Protein AF-A0A2J8ADS6-F1 (afdb_monomer_lite)

Structure (mmCIF, N/CA/C/O backbone):
data_AF-A0A2J8ADS6-F1
#
_entry.id   AF-A0A2J8ADS6-F1
#
loop_
_atom_site.group_PDB
_atom_site.id
_atom_site.type_symbol
_atom_site.label_atom_id
_atom_site.label_alt_id
_atom_site.label_comp_id
_atom_site.label_asym_id
_atom_site.label_entity_id
_atom_site.label_seq_id
_atom_site.pdbx_PDB_ins_code
_atom_site.Cartn_x
_atom_site.Cartn_y
_atom_site.Cartn_z
_atom_site.occupancy
_atom_site.B_iso_or_equiv
_atom_site.auth_seq_id
_atom_site.auth_comp_id
_atom_site.auth_asym_id
_atom_site.auth_atom_id
_atom_site.pdbx_PDB_model_num
ATOM 1 N N . MET A 1 1 ? -8.799 -10.751 23.254 1.00 48.09 1 MET A N 1
ATOM 2 C CA . MET A 1 1 ? -7.792 -9.683 23.409 1.00 48.09 1 MET A CA 1
ATOM 3 C C . MET A 1 1 ? -8.162 -8.602 22.413 1.00 48.09 1 MET A C 1
ATOM 5 O O . MET A 1 1 ? -7.965 -8.821 21.230 1.00 48.09 1 MET A O 1
ATOM 9 N N . THR A 1 2 ? -8.798 -7.515 22.844 1.00 56.12 2 THR A N 1
ATOM 10 C CA . THR A 1 2 ? -8.993 -6.337 21.985 1.00 56.12 2 THR A CA 1
ATOM 11 C C . THR A 1 2 ? -7.699 -5.543 22.044 1.00 56.12 2 THR A C 1
ATOM 13 O O . THR A 1 2 ? -7.346 -4.993 23.091 1.00 56.12 2 THR A O 1
ATOM 16 N N . SER A 1 3 ? -6.921 -5.597 20.971 1.00 59.72 3 SER A N 1
ATOM 17 C CA . SER A 1 3 ? -5.641 -4.905 20.894 1.00 59.72 3 SER A CA 1
ATOM 18 C C . SER A 1 3 ? -5.916 -3.401 20.862 1.00 59.72 3 SER A C 1
ATOM 20 O O . SER A 1 3 ? -6.468 -2.898 19.892 1.00 59.72 3 SER A O 1
ATOM 22 N N . ASN A 1 4 ? -5.553 -2.684 21.932 1.00 76.25 4 ASN A N 1
ATOM 23 C CA . ASN A 1 4 ? -5.692 -1.225 22.070 1.00 76.25 4 ASN A CA 1
ATOM 24 C C . ASN A 1 4 ? -4.631 -0.505 21.210 1.00 76.25 4 ASN A C 1
ATOM 26 O O . ASN A 1 4 ? -3.742 0.183 21.713 1.00 76.25 4 ASN A O 1
ATOM 30 N N . LEU A 1 5 ? -4.655 -0.797 19.908 1.00 91.44 5 LEU A N 1
ATOM 31 C CA . LEU A 1 5 ? -3.740 -0.279 18.902 1.00 91.44 5 LEU A CA 1
ATOM 32 C C . LEU A 1 5 ? -4.344 0.993 18.323 1.00 91.44 5 LEU A C 1
ATOM 34 O O . LEU A 1 5 ? -5.304 0.948 17.560 1.00 91.44 5 LEU A O 1
ATOM 38 N N . LYS A 1 6 ? -3.763 2.123 18.706 1.00 95.56 6 LYS A N 1
ATOM 39 C CA . LYS A 1 6 ? -4.159 3.437 18.207 1.00 95.56 6 LYS A CA 1
ATOM 40 C C . LYS A 1 6 ? -3.469 3.728 16.878 1.00 95.56 6 LYS A C 1
ATOM 42 O O . LYS A 1 6 ? -2.346 3.276 16.651 1.00 95.56 6 LYS A O 1
ATOM 47 N N . GLY A 1 7 ? -4.117 4.513 16.029 1.00 95.44 7 GLY A N 1
ATOM 48 C CA . GLY A 1 7 ? -3.592 4.900 14.720 1.00 95.44 7 GLY A CA 1
ATOM 49 C C . GLY A 1 7 ? -4.259 6.163 14.188 1.00 95.44 7 GLY A C 1
ATOM 50 O O . GLY A 1 7 ? -5.088 6.763 14.867 1.00 95.44 7 GLY A O 1
ATOM 51 N N . HIS A 1 8 ? -3.887 6.568 12.978 1.00 96.62 8 HIS A N 1
ATOM 52 C CA . HIS A 1 8 ? -4.523 7.672 12.265 1.00 96.62 8 HIS A CA 1
ATOM 53 C C . HIS A 1 8 ? -4.554 7.398 10.759 1.00 96.62 8 HIS A C 1
ATOM 55 O O . HIS A 1 8 ? -3.747 6.611 10.259 1.00 96.62 8 HIS A O 1
ATOM 61 N N . ASP A 1 9 ? -5.482 8.035 10.048 1.00 96.12 9 ASP A N 1
ATOM 62 C CA . ASP A 1 9 ? -5.507 8.019 8.583 1.00 96.12 9 ASP A CA 1
ATOM 63 C C . ASP A 1 9 ? -4.662 9.152 7.970 1.00 96.12 9 ASP A C 1
ATOM 65 O O . ASP A 1 9 ? -4.124 10.018 8.661 1.00 96.12 9 ASP A O 1
ATOM 69 N N . SER A 1 10 ? -4.561 9.175 6.639 1.00 95.25 10 SER A N 1
ATOM 70 C CA . SER A 1 10 ? -3.807 10.197 5.900 1.00 95.25 10 SER A CA 1
ATOM 71 C C . SER A 1 10 ? -4.391 11.614 5.992 1.00 95.25 10 SER A C 1
ATOM 73 O O . SER A 1 10 ? -3.746 12.559 5.544 1.00 95.25 10 SER A O 1
ATOM 75 N N . THR A 1 11 ? -5.605 11.778 6.526 1.00 95.88 11 THR A N 1
ATOM 76 C CA . THR A 1 11 ? -6.234 13.087 6.779 1.00 95.88 11 THR A CA 1
ATOM 77 C C . THR A 1 11 ? -5.984 13.589 8.203 1.00 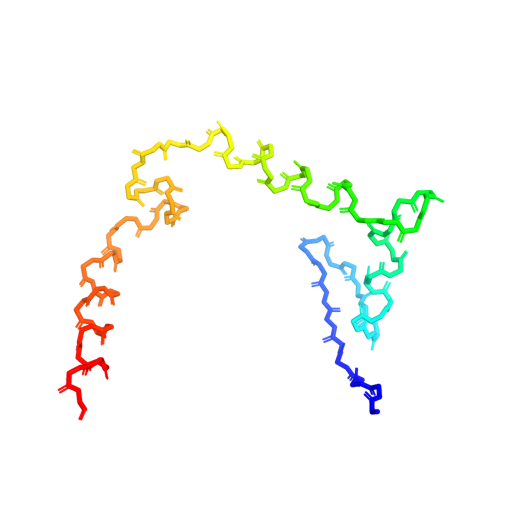95.88 11 THR A C 1
ATOM 79 O O . THR A 1 11 ? -6.324 14.728 8.520 1.00 95.88 11 THR A O 1
ATOM 82 N N . GLY A 1 12 ? -5.353 12.764 9.046 1.00 95.62 12 GLY A N 1
ATOM 83 C CA . GLY A 1 12 ? -5.064 13.069 10.444 1.00 95.62 12 GLY A CA 1
ATOM 84 C C . GLY A 1 12 ? -6.190 12.690 11.405 1.00 95.62 12 GLY A C 1
ATOM 85 O O . GLY A 1 12 ? -6.129 13.067 12.574 1.00 95.62 12 GLY A O 1
ATOM 86 N N . ARG A 1 13 ? -7.214 11.951 10.956 1.00 96.44 13 ARG A N 1
ATOM 87 C CA . ARG A 1 13 ? -8.237 11.421 11.863 1.00 96.44 13 ARG A CA 1
ATOM 88 C C . ARG A 1 13 ? -7.622 10.329 12.726 1.00 96.44 13 ARG A C 1
ATOM 90 O O . ARG A 1 13 ? -7.078 9.365 12.197 1.00 96.44 13 ARG A O 1
ATOM 97 N N . GLU A 1 14 ? -7.750 10.463 14.038 1.00 97.44 14 GLU A N 1
ATOM 98 C CA . GLU A 1 14 ? -7.278 9.469 15.001 1.00 97.44 14 GLU A CA 1
ATOM 99 C C . GLU A 1 14 ? -8.312 8.357 15.226 1.00 97.44 14 GLU A C 1
ATOM 101 O O . GLU A 1 14 ? -9.519 8.599 15.201 1.00 97.44 14 GLU A O 1
ATOM 106 N N . PHE A 1 15 ? -7.819 7.146 15.491 1.00 96.12 15 PHE A N 1
ATOM 107 C CA . PHE A 1 15 ? -8.602 5.973 15.873 1.00 96.12 15 PHE A CA 1
ATOM 108 C C . PHE A 1 15 ? -8.019 5.367 17.148 1.00 96.12 15 PHE A C 1
ATOM 110 O O . PHE A 1 15 ? -6.802 5.194 17.290 1.00 96.12 15 PHE A O 1
ATOM 117 N N . THR A 1 16 ? -8.896 5.025 18.083 1.00 95.38 16 THR A N 1
ATOM 118 C CA . THR A 1 16 ? -8.531 4.458 19.385 1.00 95.38 16 THR A CA 1
ATOM 119 C C . THR A 1 16 ? -8.310 2.950 19.333 1.00 95.38 16 THR A C 1
ATOM 121 O O . THR A 1 16 ? -7.601 2.412 20.185 1.00 95.38 16 THR A O 1
ATOM 124 N N . SER A 1 17 ? -8.871 2.276 18.327 1.00 94.81 17 SER A N 1
ATOM 125 C CA . SER A 1 17 ? -8.638 0.860 18.068 1.00 94.81 17 SER A CA 1
ATOM 126 C C . SER A 1 17 ? -8.874 0.498 16.593 1.00 94.81 17 SER A C 1
ATOM 128 O O . SER A 1 17 ? -9.540 1.249 15.871 1.00 94.81 17 SER A O 1
ATOM 130 N N . PRO A 1 18 ? -8.381 -0.662 16.120 1.00 95.00 18 PRO A N 1
ATOM 131 C CA . PRO A 1 18 ? -8.691 -1.145 14.777 1.00 95.00 18 PRO A CA 1
ATOM 132 C C . PRO A 1 18 ? -10.192 -1.372 14.563 1.00 95.00 18 PRO A C 1
ATOM 134 O O . PRO A 1 18 ? -10.694 -1.151 13.466 1.00 95.00 18 PRO A O 1
ATOM 137 N N . GLU A 1 19 ? -10.924 -1.792 15.597 1.00 95.31 19 GLU A N 1
ATOM 138 C CA . GLU A 1 19 ? -12.373 -2.006 15.525 1.00 95.31 19 GLU A CA 1
ATOM 139 C C . GLU A 1 19 ? -13.133 -0.703 15.248 1.00 95.31 19 GLU A C 1
ATOM 141 O O . GLU A 1 19 ? -14.108 -0.720 14.500 1.00 95.31 19 GLU A O 1
ATOM 146 N N . GLU A 1 20 ? -12.670 0.428 15.793 1.00 95.38 20 GLU A N 1
ATOM 147 C CA . GLU A 1 20 ? -13.233 1.745 15.478 1.00 95.38 20 GLU A CA 1
ATOM 148 C C . GLU A 1 20 ? -13.048 2.091 13.994 1.00 95.38 20 GLU A C 1
ATOM 150 O O . GLU A 1 20 ? -14.000 2.512 13.340 1.00 95.38 20 GLU A O 1
ATOM 155 N N . LEU A 1 21 ? -11.851 1.857 13.440 1.00 95.62 21 LEU A N 1
ATOM 156 C CA . LEU A 1 21 ? -11.584 2.058 12.012 1.00 95.62 21 LEU A CA 1
ATOM 157 C C . LEU A 1 21 ? -12.503 1.188 11.151 1.00 95.62 21 LEU A C 1
ATOM 159 O O . LEU A 1 21 ? -13.134 1.685 10.219 1.00 95.62 21 LEU A O 1
ATOM 163 N N . TRP A 1 22 ? -12.624 -0.098 11.485 1.00 95.69 22 TRP A N 1
ATOM 164 C CA . TRP A 1 22 ? -13.468 -1.019 10.72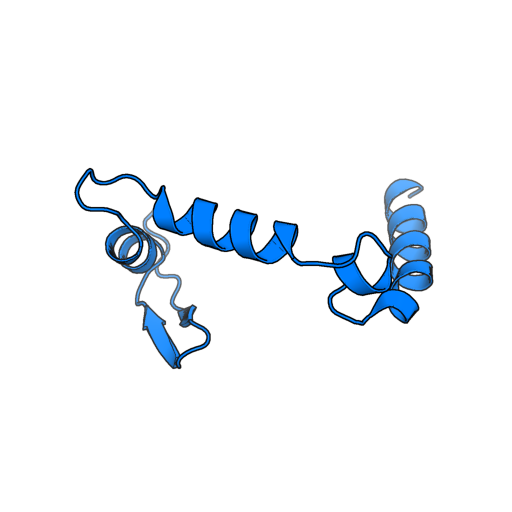4 1.00 95.69 22 TRP A CA 1
ATOM 165 C C . TRP A 1 22 ? -14.958 -0.689 10.822 1.00 95.69 22 TRP A C 1
ATOM 167 O O . TRP A 1 22 ? -15.680 -0.912 9.854 1.00 95.69 22 TRP A O 1
ATOM 177 N N . ALA A 1 23 ? -15.426 -0.139 11.944 1.00 95.69 23 ALA A N 1
ATOM 178 C CA . ALA A 1 23 ? -16.802 0.338 12.067 1.00 95.69 23 ALA A CA 1
ATOM 179 C C . ALA A 1 23 ? -17.067 1.582 11.202 1.00 95.69 23 ALA A C 1
ATOM 181 O O . ALA A 1 23 ? -18.170 1.752 10.694 1.00 95.69 23 ALA A O 1
ATOM 182 N N . VAL A 1 24 ? -16.062 2.443 11.026 1.00 95.62 24 VAL A N 1
ATOM 183 C CA . VAL A 1 24 ? -16.157 3.676 10.230 1.00 95.62 24 VAL A CA 1
ATOM 184 C C . VAL A 1 24 ? -16.123 3.409 8.727 1.00 95.62 24 VAL A C 1
ATOM 186 O O . VAL A 1 24 ? -16.837 4.073 7.983 1.00 95.62 24 VAL A O 1
ATOM 189 N N . GLU A 1 25 ? -15.303 2.461 8.275 1.00 96.50 25 GLU A N 1
ATOM 190 C CA . GLU A 1 25 ? -15.192 2.096 6.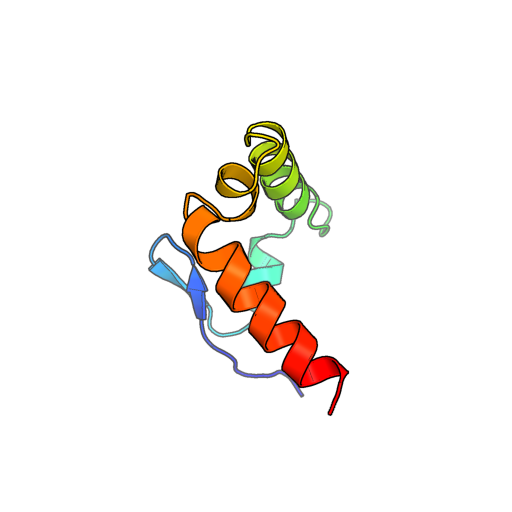852 1.00 96.50 25 GLU A CA 1
ATOM 191 C C . GLU A 1 25 ? -16.270 1.096 6.396 1.00 96.50 25 GLU A C 1
ATOM 193 O O . GLU A 1 25 ? -16.238 0.641 5.251 1.00 96.50 25 GLU A O 1
ATOM 198 N N . ALA A 1 26 ? -17.201 0.727 7.282 1.00 97.38 26 ALA A N 1
ATOM 199 C CA . ALA A 1 26 ? -18.335 -0.118 6.939 1.00 97.38 26 ALA A CA 1
ATOM 200 C C . ALA A 1 26 ? -19.390 0.661 6.133 1.00 97.38 26 ALA A C 1
ATOM 202 O O . ALA A 1 26 ? -19.734 1.802 6.441 1.00 97.38 26 ALA A O 1
ATOM 203 N N . ASP A 1 27 ? -19.933 0.002 5.119 1.00 97.06 27 ASP A N 1
ATOM 204 C CA . ASP A 1 27 ? -21.080 0.434 4.335 1.00 97.06 27 ASP A CA 1
ATOM 205 C C . ASP A 1 27 ? -22.386 0.242 5.130 1.00 97.06 27 ASP A C 1
ATOM 207 O O . ASP A 1 27 ? -22.412 -0.368 6.202 1.00 97.06 27 ASP A O 1
ATOM 211 N N . GLU A 1 28 ? -23.509 0.720 4.586 1.00 95.44 28 GLU A N 1
ATOM 212 C CA . GLU A 1 28 ? -24.831 0.607 5.227 1.00 95.44 28 GLU A CA 1
ATOM 213 C C . GLU A 1 28 ? -25.249 -0.845 5.518 1.00 95.44 28 GLU A C 1
ATOM 215 O O . GLU A 1 28 ? -25.990 -1.102 6.466 1.00 95.44 28 GLU A O 1
ATOM 220 N N . ASP A 1 29 ? -24.765 -1.806 4.724 1.00 95.19 29 ASP A N 1
ATOM 221 C CA . ASP A 1 29 ? -25.025 -3.238 4.907 1.00 95.19 29 ASP A CA 1
ATOM 222 C C . ASP A 1 29 ? -24.029 -3.928 5.861 1.00 95.19 29 ASP A C 1
ATOM 224 O O . ASP A 1 29 ? -24.061 -5.152 6.017 1.00 95.19 29 ASP A O 1
ATOM 228 N N . GLY A 1 30 ? -23.149 -3.150 6.502 1.00 94.00 30 GLY A N 1
ATOM 229 C CA . GLY A 1 30 ? -22.125 -3.622 7.431 1.00 94.00 30 GLY A CA 1
ATOM 230 C C . GLY A 1 30 ? -20.924 -4.297 6.764 1.00 94.00 30 GLY A C 1
ATOM 231 O O . GLY A 1 30 ? -20.066 -4.827 7.473 1.00 94.00 30 GLY A O 1
ATOM 232 N N . LYS A 1 31 ? -20.853 -4.315 5.427 1.00 96.00 31 LYS A N 1
ATOM 233 C CA . LYS A 1 31 ? -19.688 -4.811 4.678 1.00 96.00 31 LYS A CA 1
ATOM 234 C C . LYS A 1 31 ? -18.723 -3.672 4.367 1.00 96.00 31 LYS A C 1
ATOM 236 O O . LYS A 1 31 ? -18.972 -2.525 4.695 1.00 96.00 31 LYS A O 1
ATOM 241 N N . HIS A 1 32 ? -17.619 -3.988 3.700 1.00 97.12 32 HIS A N 1
ATOM 242 C CA . HIS A 1 32 ? -16.552 -3.036 3.373 1.00 97.12 32 HIS A CA 1
ATOM 243 C C . HIS A 1 32 ? -16.350 -2.938 1.858 1.00 97.12 32 HIS A C 1
ATOM 245 O O . HIS A 1 32 ? -15.226 -2.918 1.359 1.00 97.12 32 HIS A O 1
ATOM 251 N N . GLY A 1 33 ? -17.442 -2.941 1.092 1.00 97.75 33 GLY A N 1
ATOM 252 C CA . GLY A 1 33 ? -17.400 -2.897 -0.368 1.00 97.75 33 GLY A CA 1
ATOM 253 C C . GLY A 1 33 ? -16.717 -1.630 -0.876 1.00 97.75 33 GLY A C 1
ATOM 254 O O . GLY A 1 33 ? -15.813 -1.712 -1.712 1.00 97.75 33 GLY A O 1
ATOM 255 N N . ASN A 1 34 ? -17.074 -0.464 -0.327 1.00 97.38 34 ASN A N 1
ATOM 256 C CA . ASN A 1 34 ? -16.432 0.796 -0.708 1.00 97.38 34 ASN A CA 1
ATOM 257 C C . ASN A 1 34 ? -14.935 0.819 -0.375 1.00 97.38 34 ASN A C 1
ATOM 259 O O . ASN A 1 34 ? -14.152 1.321 -1.181 1.00 97.38 34 ASN A O 1
ATOM 263 N N . TRP A 1 35 ? -14.517 0.240 0.755 1.00 97.25 35 TRP A N 1
ATOM 264 C CA . TRP A 1 35 ? -13.101 0.106 1.115 1.00 97.25 35 TRP A CA 1
ATOM 265 C C . TRP A 1 35 ? -12.298 -0.606 0.016 1.00 97.25 35 TRP A C 1
ATOM 267 O O . TRP A 1 35 ? -11.306 -0.068 -0.482 1.00 97.25 35 TRP A O 1
ATOM 277 N N . TYR A 1 36 ? -12.763 -1.775 -0.435 1.00 97.94 36 TYR A N 1
ATOM 278 C CA . TYR A 1 36 ? -12.082 -2.532 -1.491 1.00 97.94 36 TYR A CA 1
ATOM 279 C C . TYR A 1 36 ? -12.177 -1.849 -2.862 1.00 97.94 36 TYR A C 1
ATOM 281 O O . TYR A 1 36 ? -11.186 -1.783 -3.593 1.00 97.94 36 TYR A O 1
ATOM 289 N N . ASN A 1 37 ? -13.339 -1.285 -3.203 1.00 98.19 37 ASN A N 1
ATOM 290 C CA . ASN A 1 37 ? -13.555 -0.635 -4.497 1.00 98.19 37 ASN A CA 1
ATOM 291 C C . ASN A 1 37 ? -12.684 0.616 -4.684 1.00 98.19 37 ASN A C 1
ATOM 293 O O . ASN A 1 37 ? -12.227 0.872 -5.803 1.00 98.19 37 ASN A O 1
ATOM 297 N N . LYS A 1 38 ? -12.403 1.371 -3.609 1.00 97.56 38 LYS A N 1
ATOM 298 C CA . LYS A 1 38 ? -11.446 2.494 -3.629 1.00 97.56 38 LYS A CA 1
ATOM 299 C C . LYS A 1 38 ? -10.057 2.017 -4.076 1.00 97.56 38 LYS A C 1
ATOM 301 O O . LYS A 1 38 ? -9.464 2.626 -4.965 1.00 97.56 38 LYS A O 1
ATOM 306 N N . ALA A 1 39 ? -9.567 0.911 -3.510 1.00 97.25 39 ALA A N 1
ATOM 307 C CA . ALA A 1 39 ? -8.257 0.353 -3.847 1.00 97.25 39 ALA A CA 1
ATOM 308 C C . ALA A 1 39 ? -8.200 -0.176 -5.290 1.00 97.25 39 ALA A C 1
ATOM 310 O O . ALA A 1 39 ? -7.245 0.116 -6.008 1.00 97.25 39 ALA A O 1
ATOM 311 N N . VAL A 1 40 ? -9.239 -0.887 -5.745 1.00 98.31 40 VAL A N 1
ATOM 312 C CA . VAL A 1 40 ? -9.337 -1.353 -7.142 1.00 98.31 40 VAL A CA 1
ATOM 313 C C . VAL A 1 40 ? -9.319 -0.168 -8.107 1.00 98.31 40 VAL A C 1
ATOM 315 O O . VAL A 1 40 ? -8.507 -0.133 -9.024 1.00 98.31 40 VAL A O 1
ATOM 318 N N . SER A 1 41 ? -10.152 0.844 -7.855 1.00 98.25 41 SER A N 1
ATOM 319 C CA . SER A 1 41 ? -10.248 2.042 -8.703 1.00 98.25 41 SER A CA 1
ATOM 320 C C . SER A 1 41 ? -8.954 2.859 -8.744 1.00 98.25 41 SER A C 1
AT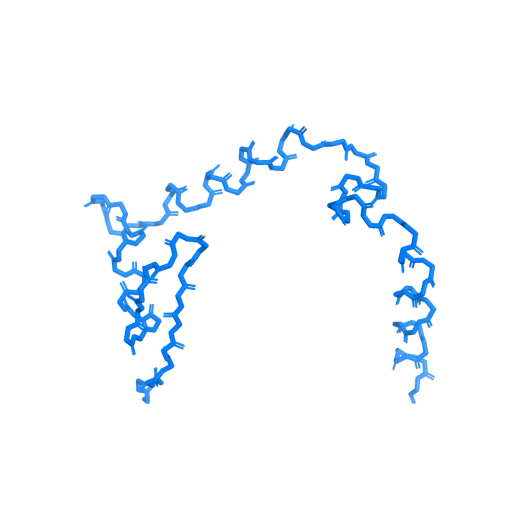OM 322 O O . SER A 1 41 ? -8.706 3.573 -9.716 1.00 98.25 41 SER A O 1
ATOM 324 N N . TYR A 1 42 ? -8.154 2.808 -7.676 1.00 97.88 42 TYR A N 1
ATOM 325 C CA . TYR A 1 42 ? -6.826 3.411 -7.649 1.00 97.88 42 TYR A CA 1
ATOM 326 C C . TYR A 1 42 ? -5.855 2.635 -8.544 1.00 97.88 42 TYR A C 1
ATOM 328 O O . TYR A 1 42 ? -5.184 3.247 -9.372 1.00 97.88 42 TYR A O 1
ATOM 336 N N . TRP A 1 43 ? -5.796 1.308 -8.403 1.00 98.25 43 TRP A N 1
ATOM 337 C CA . TRP A 1 43 ? -4.859 0.467 -9.152 1.00 98.25 43 TRP A CA 1
ATOM 338 C C . TRP A 1 43 ? -5.175 0.367 -10.644 1.00 98.25 43 TRP A C 1
ATOM 340 O O . TRP A 1 43 ? -4.247 0.330 -11.444 1.00 98.25 43 TRP A O 1
ATOM 350 N N . ASP A 1 44 ? -6.452 0.427 -11.023 1.00 98.06 44 ASP A N 1
ATOM 351 C CA . ASP A 1 44 ? -6.899 0.425 -12.425 1.00 98.06 44 ASP A CA 1
ATOM 352 C C . ASP A 1 44 ? -6.348 1.615 -13.237 1.00 98.06 44 ASP A C 1
ATOM 354 O O . ASP A 1 44 ? -6.245 1.569 -14.459 1.00 98.06 44 ASP A O 1
ATOM 358 N N . LYS A 1 45 ? -5.951 2.693 -12.549 1.00 97.31 45 LYS A N 1
ATOM 359 C CA . LYS A 1 45 ? -5.394 3.905 -13.165 1.00 97.31 45 LYS A CA 1
ATOM 360 C C . LYS A 1 45 ? -3.870 3.936 -13.187 1.00 97.31 45 LYS A C 1
ATOM 362 O O . LYS A 1 45 ? -3.316 4.859 -13.783 1.00 97.31 45 LYS A O 1
ATOM 367 N N . GLN A 1 46 ? -3.196 2.994 -12.525 1.00 97.94 46 GLN A N 1
ATOM 368 C CA . GLN A 1 46 ? -1.738 3.007 -12.476 1.00 97.94 46 GLN A CA 1
ATOM 369 C C . GLN A 1 46 ? -1.118 2.378 -13.713 1.00 97.94 46 GLN A C 1
ATOM 371 O O . GLN A 1 46 ? -1.655 1.458 -14.325 1.00 97.94 46 GLN A O 1
ATOM 376 N N . GLU A 1 47 ? 0.054 2.889 -14.077 1.00 97.50 47 GLU A N 1
ATOM 377 C CA . GLU A 1 47 ? 0.847 2.331 -15.162 1.00 97.50 47 GLU A CA 1
ATOM 378 C C . GLU A 1 47 ? 1.276 0.895 -14.823 1.00 97.50 47 GLU A C 1
ATOM 380 O O . GLU A 1 47 ? 1.779 0.619 -13.733 1.00 97.50 47 GLU A O 1
ATOM 385 N N . ALA A 1 48 ? 1.148 -0.021 -15.784 1.00 97.88 48 ALA A N 1
ATOM 386 C CA . ALA A 1 48 ? 1.662 -1.383 -15.671 1.00 97.88 48 ALA A CA 1
ATOM 387 C C . ALA A 1 48 ? 3.196 -1.420 -15.855 1.00 97.88 48 ALA A C 1
ATOM 389 O O . ALA A 1 48 ? 3.712 -1.966 -16.830 1.00 97.88 48 ALA A O 1
ATOM 390 N N . SER A 1 49 ? 3.928 -0.806 -14.923 1.00 97.38 49 SER A N 1
ATOM 391 C CA . SER A 1 49 ? 5.392 -0.693 -14.919 1.00 97.38 49 SER A CA 1
ATOM 392 C C . SER A 1 49 ? 5.959 -0.857 -13.503 1.00 97.38 49 SER A C 1
ATOM 394 O O . SER A 1 49 ? 5.222 -0.758 -12.522 1.00 97.38 49 SER A O 1
ATOM 396 N N . TYR A 1 50 ? 7.280 -1.054 -13.367 1.00 96.31 50 TYR A N 1
ATOM 397 C CA . TYR A 1 50 ? 7.934 -1.046 -12.048 1.00 96.31 50 TYR A CA 1
ATOM 398 C C . TYR A 1 50 ? 7.709 0.272 -11.302 1.00 96.31 50 TYR A C 1
ATOM 400 O O . TYR A 1 50 ? 7.468 0.259 -10.101 1.00 96.31 50 TYR A O 1
ATOM 408 N N . ASN A 1 51 ? 7.738 1.408 -12.002 1.00 97.25 51 ASN A N 1
ATOM 409 C CA . ASN A 1 51 ? 7.440 2.697 -11.384 1.00 97.25 51 ASN A CA 1
ATOM 410 C C . ASN A 1 51 ? 5.978 2.785 -10.939 1.00 97.25 51 ASN A C 1
ATOM 412 O O . ASN A 1 51 ? 5.727 3.281 -9.846 1.00 97.25 51 ASN A O 1
ATOM 416 N N . GLY A 1 52 ? 5.027 2.293 -11.736 1.00 97.94 52 GLY A N 1
ATOM 417 C CA . GLY A 1 52 ? 3.611 2.314 -11.374 1.00 97.94 52 GLY A CA 1
ATOM 418 C C . GLY A 1 52 ? 3.307 1.470 -10.136 1.00 97.94 52 GLY A C 1
ATOM 419 O O . GLY A 1 52 ? 2.688 1.964 -9.196 1.00 97.94 52 GLY A O 1
ATOM 420 N N . VAL A 1 53 ? 3.812 0.232 -10.077 1.00 97.50 53 VAL A N 1
ATOM 421 C CA . VAL A 1 53 ? 3.580 -0.660 -8.922 1.00 97.50 53 VAL A CA 1
ATOM 422 C C . VAL A 1 53 ? 4.358 -0.254 -7.670 1.00 97.50 53 VAL A C 1
ATOM 424 O O . VAL A 1 53 ? 3.924 -0.556 -6.562 1.00 97.50 53 VAL A O 1
ATOM 427 N N . LEU A 1 54 ? 5.474 0.465 -7.825 1.00 97.75 54 LEU A N 1
ATOM 428 C CA . LEU A 1 54 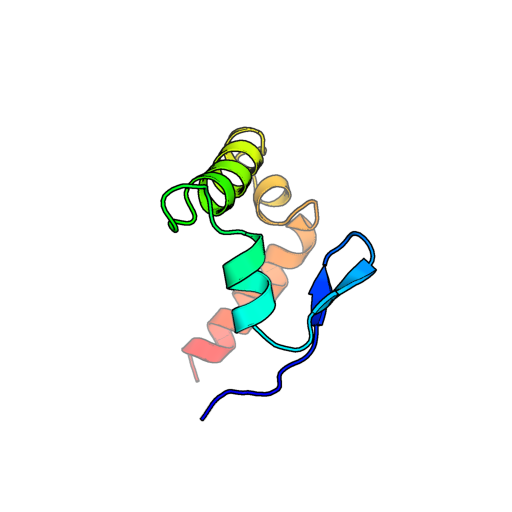? 6.279 0.979 -6.713 1.00 97.75 54 LEU A CA 1
ATOM 429 C C . LEU A 1 54 ? 5.985 2.453 -6.392 1.00 97.75 54 LEU A C 1
ATOM 431 O O . LEU A 1 54 ? 6.770 3.085 -5.694 1.00 97.75 54 LEU A O 1
ATOM 435 N N . GLY A 1 55 ? 4.893 3.037 -6.899 1.00 96.94 55 GLY A N 1
ATOM 436 C CA . GLY A 1 55 ? 4.486 4.406 -6.554 1.00 96.94 55 GLY A CA 1
ATOM 437 C C . GLY A 1 55 ? 5.520 5.487 -6.908 1.00 96.94 55 GLY A C 1
ATOM 438 O O . GLY A 1 55 ? 5.689 6.448 -6.163 1.00 96.94 55 GLY A O 1
ATOM 439 N N . GLY A 1 56 ? 6.246 5.312 -8.014 1.00 97.69 56 GLY A N 1
ATOM 440 C CA . GLY A 1 56 ? 7.327 6.197 -8.468 1.00 97.69 56 GLY A CA 1
ATOM 441 C C . GLY A 1 56 ? 8.725 5.806 -7.976 1.00 97.69 56 GLY A C 1
ATOM 442 O O . GLY A 1 56 ? 9.701 6.464 -8.331 1.00 97.69 56 GLY A O 1
ATOM 443 N N . TYR A 1 57 ? 8.845 4.723 -7.204 1.00 97.94 57 TYR A N 1
ATOM 444 C CA . TYR A 1 57 ? 10.107 4.256 -6.626 1.00 97.94 57 TYR A CA 1
ATOM 445 C C . TYR A 1 57 ? 10.734 3.083 -7.394 1.00 97.94 57 TYR A C 1
ATOM 447 O O . TYR A 1 57 ? 11.368 2.224 -6.796 1.00 97.94 57 TYR A O 1
ATOM 455 N N . GLY A 1 58 ? 10.621 3.025 -8.726 1.00 97.69 58 GLY A N 1
ATOM 456 C CA . GLY A 1 58 ? 11.136 1.895 -9.519 1.00 97.69 58 GLY A CA 1
ATOM 457 C C . GLY A 1 58 ? 12.626 1.589 -9.316 1.00 97.69 58 GLY A C 1
ATOM 458 O O . GLY A 1 58 ? 13.045 0.440 -9.428 1.00 97.69 58 GLY A O 1
ATOM 459 N N . TYR A 1 59 ? 13.420 2.595 -8.937 1.00 97.38 59 TYR A N 1
ATOM 460 C CA . TYR A 1 59 ? 14.847 2.456 -8.634 1.00 97.38 59 TYR A CA 1
ATOM 461 C C . TYR A 1 59 ? 15.151 1.597 -7.391 1.00 97.38 59 TYR A C 1
ATOM 463 O O . TYR A 1 59 ? 16.307 1.232 -7.179 1.00 97.38 59 TYR A O 1
ATOM 471 N N . THR A 1 60 ? 14.155 1.273 -6.558 1.00 98.19 60 THR A N 1
ATOM 472 C CA . THR A 1 60 ? 14.337 0.393 -5.392 1.00 98.19 60 THR A CA 1
ATOM 473 C C . THR A 1 60 ? 14.170 -1.089 -5.729 1.00 98.19 60 THR A C 1
ATOM 475 O O . THR A 1 60 ? 14.609 -1.926 -4.940 1.00 98.19 60 THR A O 1
ATOM 478 N N . SER A 1 61 ? 13.607 -1.426 -6.898 1.00 98.06 61 SER A N 1
ATOM 479 C CA . SER A 1 61 ? 13.274 -2.806 -7.284 1.00 98.06 61 SER A CA 1
ATOM 480 C C . SER A 1 61 ? 14.476 -3.753 -7.198 1.00 98.06 61 SER A C 1
ATOM 482 O O . SER A 1 61 ? 14.371 -4.847 -6.650 1.00 98.06 61 SER A O 1
ATOM 484 N N . ASP A 1 62 ? 15.641 -3.337 -7.701 1.00 98.00 62 ASP A N 1
ATOM 485 C CA . ASP A 1 62 ? 16.837 -4.189 -7.704 1.00 98.00 62 ASP A CA 1
ATOM 486 C C . ASP A 1 62 ? 17.339 -4.491 -6.285 1.00 98.00 62 ASP A C 1
ATOM 488 O O . ASP A 1 62 ? 17.787 -5.606 -6.006 1.00 98.00 62 ASP A O 1
ATOM 492 N N . LEU A 1 63 ? 17.243 -3.512 -5.379 1.00 98.19 63 LEU A N 1
ATOM 493 C CA . LEU A 1 63 ? 17.642 -3.665 -3.979 1.00 98.19 63 LEU A CA 1
ATOM 494 C C . LEU A 1 63 ? 16.687 -4.611 -3.241 1.00 98.19 63 LEU A C 1
ATOM 496 O O . LEU A 1 63 ? 17.147 -5.547 -2.588 1.00 98.19 63 LEU A O 1
ATOM 500 N N . ASP A 1 64 ? 15.378 -4.406 -3.407 1.00 98.06 64 ASP A N 1
ATOM 501 C CA . ASP A 1 64 ? 14.334 -5.226 -2.781 1.00 98.06 64 ASP A CA 1
ATOM 502 C C . ASP A 1 64 ? 14.422 -6.702 -3.213 1.00 98.06 64 ASP A C 1
ATOM 504 O O . ASP A 1 64 ? 14.432 -7.614 -2.380 1.00 98.06 64 ASP A O 1
ATOM 508 N N . ILE A 1 65 ? 14.606 -6.957 -4.516 1.00 98.12 65 ILE A N 1
ATOM 509 C CA . ILE A 1 65 ? 14.760 -8.318 -5.049 1.00 98.12 65 ILE A CA 1
ATOM 510 C C . ILE A 1 65 ? 16.063 -8.970 -4.577 1.00 98.12 65 ILE A C 1
ATOM 512 O O . ILE A 1 65 ? 16.059 -10.156 -4.228 1.00 98.12 65 ILE A O 1
ATOM 516 N N . ARG A 1 66 ? 17.185 -8.236 -4.573 1.00 98.12 66 ARG A N 1
ATOM 517 C CA . ARG A 1 66 ? 18.479 -8.760 -4.106 1.00 98.12 66 ARG A CA 1
ATOM 518 C C . ARG A 1 66 ? 18.381 -9.236 -2.658 1.00 98.12 66 ARG A C 1
ATOM 520 O O . ARG A 1 66 ? 18.796 -10.357 -2.357 1.00 98.12 66 ARG A O 1
ATOM 527 N N . ASP A 1 67 ? 17.820 -8.407 -1.785 1.00 98.12 67 ASP A N 1
ATOM 528 C CA . ASP A 1 67 ? 17.783 -8.683 -0.348 1.00 98.12 67 ASP A CA 1
ATOM 529 C C . ASP A 1 67 ? 16.723 -9.742 -0.007 1.00 98.12 67 ASP A C 1
ATOM 531 O O . ASP A 1 67 ? 16.987 -10.638 0.797 1.00 98.12 67 ASP A O 1
ATOM 535 N N . SER A 1 68 ? 15.587 -9.752 -0.714 1.00 98.31 68 SER A N 1
ATOM 536 C CA . SER A 1 68 ? 14.595 -10.832 -0.618 1.00 98.31 68 SER A CA 1
ATOM 537 C C . SER A 1 68 ? 15.162 -12.191 -1.045 1.00 98.31 68 SER A C 1
ATOM 539 O O . SER A 1 68 ? 14.909 -13.205 -0.392 1.00 98.31 68 SER A O 1
ATOM 541 N N . ARG A 1 69 ? 15.989 -12.243 -2.103 1.00 98.31 69 ARG A N 1
ATOM 542 C CA . ARG A 1 69 ? 16.702 -13.478 -2.487 1.00 98.31 69 ARG A CA 1
ATOM 543 C C . ARG A 1 69 ? 17.667 -13.933 -1.399 1.00 98.31 69 ARG A C 1
ATOM 545 O O . ARG A 1 69 ? 17.721 -15.124 -1.112 1.00 98.31 69 ARG A O 1
ATOM 552 N N . ALA A 1 70 ? 18.408 -13.007 -0.791 1.00 97.88 70 ALA A N 1
ATOM 553 C CA . ALA A 1 70 ? 19.309 -13.333 0.312 1.00 97.88 70 ALA A CA 1
ATOM 554 C C . ALA A 1 70 ? 18.550 -13.873 1.538 1.00 97.88 70 ALA A C 1
ATOM 556 O O . ALA A 1 70 ? 19.038 -14.795 2.187 1.00 97.88 70 ALA A O 1
ATOM 557 N N . LEU A 1 71 ? 17.352 -13.346 1.826 1.00 97.75 71 LEU A N 1
ATOM 558 C CA . LEU A 1 71 ? 16.480 -13.845 2.893 1.00 97.75 71 LEU A CA 1
ATOM 559 C C . LEU A 1 71 ? 15.985 -15.274 2.621 1.00 97.75 71 LEU A C 1
ATOM 561 O O . LEU A 1 71 ? 15.994 -16.092 3.533 1.00 97.75 71 LEU A O 1
ATOM 565 N N . LEU A 1 72 ? 15.567 -15.576 1.387 1.00 97.56 72 LEU A N 1
ATOM 566 C CA . LEU A 1 72 ? 15.028 -16.892 1.009 1.00 97.56 72 LEU A CA 1
ATOM 567 C C . LEU A 1 72 ? 16.090 -17.995 0.895 1.00 97.56 72 LEU A C 1
ATOM 569 O O . LEU A 1 72 ? 15.762 -19.168 1.039 1.00 97.56 72 LEU A O 1
ATOM 573 N N . LEU A 1 73 ? 17.335 -17.634 0.572 1.00 94.44 73 LEU A N 1
ATOM 574 C CA . LEU A 1 73 ? 18.443 -18.579 0.368 1.00 94.44 73 LEU A CA 1
ATOM 575 C C . LEU A 1 73 ? 19.286 -18.811 1.632 1.00 94.44 73 LEU A C 1
ATOM 577 O O . LEU A 1 73 ? 20.336 -19.453 1.553 1.00 94.44 73 LEU A O 1
ATOM 581 N N . LYS A 1 74 ? 18.849 -18.269 2.768 1.00 63.16 74 LYS A N 1
ATOM 582 C CA . LYS A 1 74 ? 19.451 -18.491 4.081 1.00 63.16 74 LYS A CA 1
ATOM 583 C C . LYS A 1 74 ? 18.764 -19.647 4.797 1.00 63.16 74 LYS A C 1
ATOM 585 O O . LYS A 1 74 ?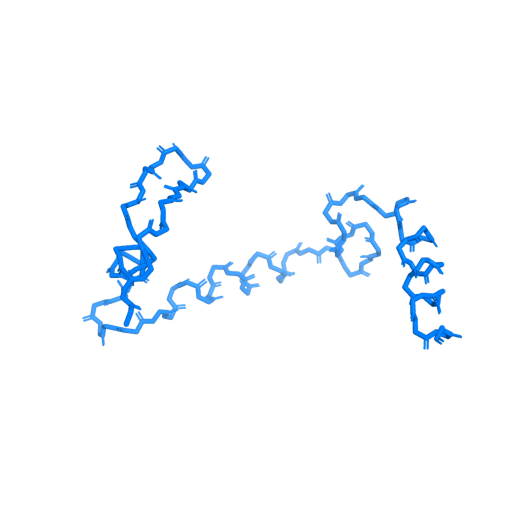 19.502 -20.422 5.444 1.00 63.16 74 LYS A O 1
#

Secondary structure (DSSP, 8-state):
------EE-TT--EESSHHHHHHHS--TTSS-HHHHHHHHHHHTTS-SSHHHHTTT-GGGHHHHHHHHHHHHT-

Radius of gyration: 17.65 Å; chains: 1; bounding box: 44×32×39 Å

InterPro domains:
  IPR008576 Alpha-N-methyltransferase NTM1 [PF05891] (33-72)
  IPR008576 Alpha-N-methyltransferase NTM1 [PTHR12753] (6-73)
  IPR029063 S-adenosyl-L-methionine-dependent methyltransferase superfamily [G3DSA:3.40.50.150] (25-74)

Organism: NCBI:txid47790

pLDDT: mean 94.43, std 9.49, range [48.09, 98.31]

Foldseek 3Di:
DQPQDWDADPVGHIDRGVVRVLQVCADPVRDNVVVVVVVVVQLVPFDPDCCRVVVNPSVCVVVVVVVVVVVVVD

Sequence (74 aa):
MTSNLKGHDSTGREFTSPEELWAVEADEDGKHGNWYNKAVSYWDKQEASYNGVLGGYGYTSDLDIRDSRALLLK